Protein AF-A0A1F8R3I8-F1 (afdb_monomer_lite)

Sequence (118 aa):
MQDLIERLAQNREALRALVASVPPDKTEAVLGPGNWTIREMLAHLVSAEWSKRYIAKIVVNRPGYQFKPVDRDKWNQDEVAKRADKSLDTLWQDWEAERAQTIEFVQKLTPEQAAHTA

Structure (mmCIF, N/CA/C/O backbone):
data_AF-A0A1F8R3I8-F1
#
_entry.id   AF-A0A1F8R3I8-F1
#
loop_
_atom_site.group_PDB
_atom_site.id
_atom_site.type_symbol
_atom_site.label_atom_id
_atom_site.label_alt_id
_atom_site.label_comp_id
_atom_site.label_asym_id
_atom_site.label_entity_id
_atom_site.label_seq_id
_atom_site.pdbx_PDB_ins_code
_atom_site.Cartn_x
_atom_site.Cartn_y
_atom_site.Cartn_z
_atom_site.occupancy
_atom_site.B_iso_or_equiv
_atom_site.auth_seq_id
_atom_site.auth_comp_id
_atom_site.auth_asym_id
_atom_site.auth_atom_id
_atom_site.pdbx_PDB_model_num
ATOM 1 N N . MET A 1 1 ? -13.503 12.125 8.545 1.00 84.81 1 MET A N 1
ATOM 2 C CA . MET A 1 1 ? -13.289 10.891 7.752 1.00 84.81 1 MET A CA 1
ATOM 3 C C . MET A 1 1 ? -13.453 11.106 6.257 1.00 84.81 1 MET A C 1
ATOM 5 O O . MET A 1 1 ? -12.640 10.570 5.521 1.00 84.81 1 MET A O 1
ATOM 9 N N . GLN A 1 2 ? -14.432 11.904 5.811 1.00 86.50 2 GLN A N 1
ATOM 10 C CA . GLN A 1 2 ? -14.617 12.221 4.388 1.00 86.50 2 GLN A CA 1
ATOM 11 C C . GLN A 1 2 ? -13.343 12.779 3.722 1.00 86.50 2 GLN A C 1
ATOM 13 O O . GLN A 1 2 ? -12.904 12.229 2.721 1.00 86.50 2 GLN A O 1
ATOM 18 N N . ASP A 1 3 ? -12.678 13.753 4.355 1.00 91.25 3 ASP A N 1
ATOM 19 C CA . ASP A 1 3 ? -11.379 14.279 3.898 1.00 91.25 3 ASP A CA 1
ATOM 20 C C . ASP A 1 3 ? -10.307 13.181 3.725 1.00 91.25 3 ASP A C 1
ATOM 22 O O . ASP A 1 3 ? -9.635 13.110 2.700 1.00 91.25 3 ASP A O 1
ATOM 26 N N . LEU A 1 4 ? -10.184 12.249 4.680 1.00 90.31 4 LEU A N 1
ATOM 27 C CA . LEU A 1 4 ? -9.232 11.138 4.571 1.00 90.31 4 LEU A CA 1
ATOM 28 C C . LEU A 1 4 ? -9.549 10.230 3.374 1.00 90.31 4 LEU A C 1
ATOM 30 O O . LEU A 1 4 ? -8.635 9.829 2.657 1.00 90.31 4 LEU A O 1
ATOM 34 N N . ILE A 1 5 ? -10.825 9.907 3.152 1.00 92.50 5 ILE A N 1
ATOM 35 C CA . ILE A 1 5 ? -11.262 9.081 2.016 1.00 92.50 5 ILE A CA 1
ATOM 36 C C . ILE A 1 5 ? -10.944 9.785 0.694 1.00 92.50 5 ILE A C 1
ATOM 38 O O . ILE A 1 5 ? -10.395 9.164 -0.217 1.00 92.50 5 ILE A O 1
ATOM 42 N N . GLU A 1 6 ? -11.234 11.082 0.603 1.00 93.69 6 GLU A N 1
ATOM 43 C CA . GLU A 1 6 ? -10.930 11.896 -0.575 1.00 93.69 6 GLU A CA 1
ATOM 44 C C . GLU A 1 6 ? -9.428 11.931 -0.851 1.00 93.69 6 GLU A C 1
ATOM 46 O O . GLU A 1 6 ? -9.008 11.660 -1.975 1.00 93.69 6 GLU A O 1
ATOM 51 N N . ARG A 1 7 ? -8.601 12.138 0.177 1.00 94.81 7 ARG A N 1
ATOM 52 C CA . ARG A 1 7 ? -7.137 12.108 0.050 1.00 94.81 7 ARG A CA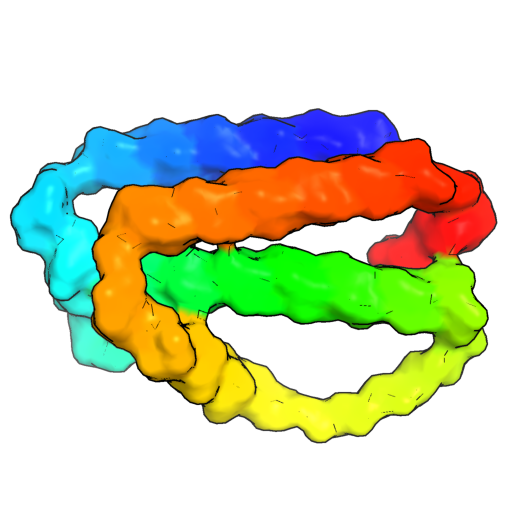 1
ATOM 53 C C . ARG A 1 7 ? -6.612 10.733 -0.368 1.00 94.81 7 ARG A C 1
ATOM 55 O O . ARG A 1 7 ? -5.701 10.652 -1.189 1.00 94.81 7 ARG A O 1
ATOM 62 N N . LEU A 1 8 ? -7.181 9.643 0.151 1.00 93.44 8 LEU A N 1
ATOM 63 C CA . LEU A 1 8 ? -6.825 8.274 -0.251 1.00 93.44 8 LEU A CA 1
ATOM 64 C C . LEU A 1 8 ? -7.154 8.000 -1.728 1.00 93.44 8 LEU A C 1
ATOM 66 O O . LEU A 1 8 ? -6.386 7.306 -2.403 1.00 93.44 8 LEU A O 1
ATOM 70 N N . ALA A 1 9 ? -8.264 8.545 -2.231 1.00 91.62 9 ALA A N 1
ATOM 71 C CA . ALA A 1 9 ? -8.645 8.452 -3.638 1.00 91.62 9 ALA A CA 1
ATOM 72 C C . ALA A 1 9 ? -7.766 9.344 -4.530 1.00 91.62 9 ALA A C 1
ATOM 74 O O . ALA A 1 9 ? -7.216 8.868 -5.519 1.00 91.62 9 ALA A O 1
ATOM 75 N N . GLN A 1 10 ? -7.553 10.606 -4.153 1.00 94.81 10 GLN A N 1
ATOM 76 C CA . GLN A 1 10 ? -6.719 11.553 -4.903 1.00 94.81 10 GLN A CA 1
ATOM 77 C C . GLN A 1 10 ? -5.269 11.075 -5.015 1.00 94.81 10 GLN A C 1
ATOM 79 O O . GLN A 1 10 ? -4.696 11.084 -6.102 1.00 94.81 10 GLN A O 1
ATOM 84 N N . ASN A 1 11 ? -4.686 10.580 -3.918 1.00 94.81 11 ASN A N 1
ATOM 85 C CA . ASN A 1 11 ? -3.319 10.060 -3.929 1.00 94.81 11 ASN A CA 1
ATOM 86 C C . ASN A 1 11 ? -3.185 8.785 -4.773 1.00 94.81 11 ASN A C 1
ATOM 88 O O . ASN A 1 11 ? -2.111 8.533 -5.317 1.00 94.81 11 ASN A O 1
ATOM 92 N N . ARG A 1 12 ? -4.256 7.984 -4.899 1.00 93.88 12 ARG A N 1
ATOM 93 C CA . ARG A 1 12 ? -4.284 6.838 -5.821 1.00 93.88 12 ARG A CA 1
ATOM 94 C C . ARG A 1 12 ? -4.095 7.304 -7.259 1.00 93.88 12 ARG A C 1
ATOM 96 O O . ARG A 1 12 ? -3.183 6.833 -7.933 1.00 93.88 12 ARG A O 1
ATOM 103 N N . GLU A 1 13 ? -4.922 8.251 -7.691 1.00 94.75 13 GLU A N 1
ATOM 104 C CA . GLU A 1 13 ? -4.868 8.790 -9.051 1.00 94.75 13 GLU A CA 1
ATOM 105 C C . GLU A 1 13 ? -3.545 9.508 -9.324 1.00 94.75 13 GLU A C 1
ATOM 107 O O . GLU A 1 13 ? -2.936 9.305 -10.372 1.00 94.75 13 GLU A O 1
ATOM 112 N N . ALA A 1 14 ? -3.047 10.283 -8.356 1.00 95.62 14 ALA A N 1
ATOM 113 C CA . ALA A 1 14 ? -1.771 10.979 -8.481 1.00 95.62 14 ALA A CA 1
ATOM 114 C C . ALA A 1 14 ? -0.593 10.006 -8.644 1.00 95.62 14 ALA A C 1
ATOM 116 O O . ALA A 1 14 ? 0.251 10.213 -9.517 1.00 95.62 14 ALA A O 1
ATOM 117 N N . LEU A 1 15 ? -0.543 8.923 -7.856 1.00 94.38 15 LEU A N 1
ATOM 118 C CA . LEU A 1 15 ? 0.510 7.914 -7.997 1.00 94.38 15 LEU A CA 1
ATOM 119 C C . LEU A 1 15 ? 0.420 7.203 -9.350 1.00 94.38 15 LEU A C 1
ATOM 121 O O . LEU A 1 15 ? 1.441 7.003 -10.007 1.00 94.38 15 LEU A O 1
ATOM 125 N N . ARG A 1 16 ? -0.795 6.849 -9.781 1.00 92.31 16 ARG A N 1
ATOM 126 C CA . ARG A 1 16 ? -1.026 6.196 -11.074 1.00 92.31 16 ARG A CA 1
ATOM 127 C C . ARG A 1 16 ? -0.574 7.083 -12.233 1.00 92.31 16 ARG A C 1
ATOM 129 O O . ARG A 1 16 ? 0.147 6.613 -13.108 1.00 92.31 16 ARG A O 1
ATOM 136 N N . ALA A 1 17 ? -0.934 8.366 -12.207 1.00 94.12 17 ALA A N 1
ATOM 137 C CA . ALA A 1 17 ? -0.508 9.343 -13.206 1.00 94.12 17 ALA A CA 1
ATOM 138 C C . ALA A 1 17 ? 1.017 9.535 -13.214 1.00 94.12 17 ALA A C 1
ATOM 140 O O . ALA A 1 17 ? 1.628 9.570 -14.282 1.00 94.12 17 ALA A O 1
ATOM 141 N N . LEU A 1 18 ? 1.642 9.602 -12.034 1.00 93.12 18 LEU A N 1
ATOM 142 C CA . LEU A 1 18 ? 3.093 9.722 -11.909 1.00 93.12 18 LEU A CA 1
ATOM 143 C C . LEU A 1 18 ? 3.808 8.514 -12.520 1.00 93.12 18 LEU A C 1
ATOM 145 O O . LEU A 1 18 ? 4.700 8.693 -13.343 1.00 93.12 18 LEU A O 1
ATOM 149 N N . VAL A 1 19 ? 3.410 7.290 -12.171 1.00 90.12 19 VAL A N 1
ATOM 150 C CA . VAL A 1 19 ? 4.047 6.078 -12.711 1.00 90.12 19 VAL A CA 1
ATOM 151 C C . VAL A 1 19 ? 3.795 5.931 -14.211 1.00 90.12 19 VAL A C 1
ATOM 153 O O . VAL A 1 19 ? 4.713 5.568 -14.936 1.00 90.12 19 VAL A O 1
ATOM 156 N N . ALA A 1 20 ? 2.607 6.292 -14.702 1.00 89.12 20 ALA A N 1
ATOM 157 C CA . ALA A 1 20 ? 2.312 6.300 -16.137 1.00 89.12 20 ALA A CA 1
ATOM 158 C C . ALA A 1 20 ? 3.165 7.310 -16.929 1.00 89.12 20 ALA A C 1
ATOM 160 O O . ALA A 1 20 ? 3.342 7.146 -18.134 1.00 89.12 20 ALA A O 1
ATOM 161 N N . SER A 1 21 ? 3.704 8.341 -16.269 1.00 92.12 21 SER A N 1
ATOM 162 C CA . SER A 1 21 ? 4.634 9.291 -16.895 1.00 92.12 21 SER A CA 1
ATOM 163 C C . SER A 1 21 ? 6.069 8.760 -17.014 1.00 92.12 21 SER A C 1
ATOM 165 O O . SER A 1 21 ? 6.891 9.367 -17.702 1.00 92.12 21 SER A O 1
ATOM 167 N N . VAL A 1 22 ? 6.385 7.634 -16.362 1.00 89.88 22 VAL A N 1
ATOM 168 C CA . VAL A 1 22 ? 7.713 7.017 -16.405 1.00 89.88 22 VAL A CA 1
ATOM 169 C C . VAL A 1 22 ? 7.828 6.116 -17.642 1.00 89.88 22 VAL A C 1
ATOM 171 O O . VAL A 1 22 ? 6.960 5.270 -17.857 1.00 89.88 22 VAL A O 1
ATOM 174 N N . PRO A 1 23 ? 8.901 6.240 -18.449 1.00 88.25 23 PRO A N 1
ATOM 175 C CA . PRO A 1 23 ? 9.132 5.340 -19.573 1.00 88.25 23 PRO A CA 1
ATOM 176 C C . PRO A 1 23 ? 9.174 3.863 -19.132 1.00 88.25 23 PRO A C 1
ATOM 178 O O . PRO A 1 23 ? 9.813 3.559 -18.120 1.00 88.25 23 PRO A O 1
ATOM 181 N N . PRO A 1 24 ? 8.551 2.926 -19.876 1.00 81.06 24 PRO A N 1
ATOM 182 C CA . PRO A 1 24 ? 8.494 1.515 -19.483 1.00 81.06 24 PRO A CA 1
ATOM 183 C C . PRO A 1 24 ? 9.865 0.860 -19.261 1.00 81.06 24 PRO A C 1
ATOM 185 O O . PRO A 1 24 ? 10.008 -0.003 -18.404 1.00 81.06 24 PRO A O 1
ATOM 188 N N . ASP A 1 25 ? 10.908 1.295 -19.974 1.00 82.50 25 ASP A N 1
ATOM 189 C CA . ASP A 1 25 ? 12.278 0.794 -19.795 1.00 82.50 25 ASP A CA 1
ATOM 190 C C . ASP A 1 25 ? 12.926 1.241 -18.468 1.00 82.50 25 ASP A C 1
ATOM 192 O O . ASP A 1 25 ? 14.016 0.783 -18.123 1.00 82.50 25 ASP A O 1
ATOM 196 N N . LYS A 1 26 ? 12.274 2.140 -17.718 1.00 85.06 26 LYS A N 1
ATOM 197 C CA . LYS A 1 26 ? 12.743 2.667 -16.429 1.00 85.06 26 LYS A CA 1
ATOM 198 C C . LYS A 1 26 ? 11.991 2.117 -15.221 1.00 85.06 26 LYS A C 1
ATOM 200 O O . LYS A 1 26 ? 12.429 2.367 -14.102 1.00 85.06 26 LYS A O 1
ATOM 205 N N . THR A 1 27 ? 10.910 1.356 -15.393 1.00 80.69 27 THR A N 1
ATOM 206 C CA . THR A 1 27 ? 10.127 0.845 -14.249 1.00 80.69 27 THR A CA 1
ATOM 207 C C . THR A 1 27 ? 10.877 -0.210 -13.435 1.00 80.69 27 THR A C 1
ATOM 209 O O . THR A 1 27 ? 10.717 -0.280 -12.216 1.00 80.69 27 THR A O 1
ATOM 212 N N . GLU A 1 28 ? 11.753 -0.968 -14.094 1.00 83.81 28 GLU A N 1
ATOM 213 C CA . GLU A 1 28 ? 12.655 -1.951 -13.474 1.00 83.81 28 GLU A CA 1
ATOM 214 C C . GLU A 1 28 ? 14.058 -1.381 -13.198 1.00 83.81 28 GLU A C 1
ATOM 216 O O . GLU A 1 28 ? 14.942 -2.086 -12.716 1.00 83.81 28 GLU A O 1
ATOM 221 N N . ALA A 1 29 ? 14.299 -0.103 -13.510 1.00 85.69 29 ALA A N 1
ATOM 222 C CA . ALA A 1 29 ? 15.604 0.506 -13.301 1.00 85.69 29 ALA A CA 1
ATOM 223 C C . ALA A 1 29 ? 15.783 0.913 -11.834 1.00 85.69 29 ALA A C 1
ATOM 225 O O . ALA A 1 29 ? 14.961 1.622 -11.252 1.00 85.69 29 ALA A O 1
ATOM 226 N N . VAL A 1 30 ? 16.907 0.506 -11.249 1.00 83.38 30 VAL A N 1
ATOM 227 C CA . VAL A 1 30 ? 17.333 0.973 -9.929 1.00 83.38 30 VAL A CA 1
ATOM 228 C C . VAL A 1 30 ? 17.923 2.378 -10.075 1.00 83.38 30 VAL A C 1
ATOM 230 O O . VAL A 1 30 ? 18.951 2.566 -10.727 1.00 83.38 30 VAL A O 1
ATOM 233 N N . LEU A 1 31 ? 17.292 3.380 -9.454 1.00 78.38 31 LEU A N 1
ATOM 234 C CA . LEU A 1 31 ? 17.701 4.792 -9.528 1.00 78.38 31 LEU A CA 1
ATOM 235 C C . LEU A 1 31 ? 18.870 5.129 -8.577 1.00 78.38 31 LEU A C 1
ATOM 237 O O . LEU A 1 31 ? 18.843 6.148 -7.891 1.00 78.38 31 LEU A O 1
ATOM 241 N N . GLY A 1 32 ? 19.885 4.265 -8.505 1.00 80.25 32 GLY A N 1
ATOM 242 C CA . GLY A 1 32 ? 21.087 4.434 -7.678 1.00 80.25 32 GLY A CA 1
ATOM 243 C C . GLY A 1 32 ? 21.306 3.318 -6.642 1.00 80.25 32 GLY A C 1
ATOM 244 O O . GLY A 1 32 ? 20.373 2.588 -6.315 1.00 80.25 32 GLY A O 1
ATOM 245 N N . PRO A 1 33 ? 22.534 3.149 -6.116 1.00 80.56 33 PRO A N 1
ATOM 246 C CA . PRO A 1 33 ? 22.852 2.063 -5.189 1.00 80.56 33 PRO A CA 1
ATOM 247 C C . PRO A 1 33 ? 21.956 2.071 -3.945 1.00 80.56 33 PRO A C 1
ATOM 249 O O . PRO A 1 33 ? 21.842 3.088 -3.268 1.00 80.56 33 PRO A O 1
AT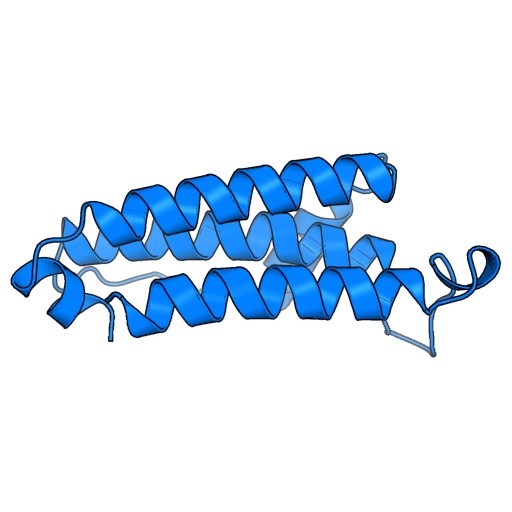OM 252 N N . GLY A 1 34 ? 21.339 0.927 -3.640 1.00 83.06 34 GLY A N 1
ATOM 253 C CA . GLY A 1 34 ? 20.457 0.765 -2.478 1.00 83.06 34 GLY A CA 1
ATOM 254 C C . GLY A 1 34 ? 19.026 1.279 -2.666 1.00 83.06 34 GLY A C 1
ATOM 255 O O . GLY A 1 34 ? 18.212 1.094 -1.765 1.00 83.06 34 GLY A O 1
ATOM 256 N N . ASN A 1 35 ? 18.698 1.875 -3.817 1.00 89.31 35 ASN A N 1
ATOM 257 C CA . ASN A 1 35 ? 17.335 2.299 -4.117 1.00 89.31 35 ASN A CA 1
ATOM 258 C C . ASN A 1 35 ? 16.479 1.138 -4.623 1.00 89.31 35 ASN A C 1
ATOM 260 O O . ASN A 1 35 ? 16.970 0.185 -5.226 1.00 89.31 35 ASN A O 1
ATOM 264 N N . TRP A 1 36 ? 15.176 1.262 -4.404 1.00 92.69 36 TRP A N 1
ATOM 265 C CA . TRP A 1 36 ? 14.185 0.369 -4.983 1.00 92.69 36 TRP A CA 1
ATOM 266 C C . TRP A 1 36 ? 13.848 0.775 -6.415 1.00 92.69 36 TRP A C 1
ATOM 268 O O . TRP A 1 36 ? 13.824 1.959 -6.765 1.00 92.69 36 TRP A O 1
ATOM 278 N N . THR A 1 37 ? 13.543 -0.224 -7.232 1.00 93.19 37 THR A N 1
ATOM 279 C CA . THR A 1 37 ? 12.819 -0.050 -8.496 1.00 93.19 37 THR A CA 1
ATOM 280 C C . THR A 1 37 ? 11.386 0.429 -8.236 1.00 93.19 37 THR A C 1
ATOM 282 O O . THR A 1 37 ? 10.858 0.314 -7.124 1.00 93.19 37 THR A O 1
ATOM 285 N N . ILE A 1 38 ? 10.700 0.926 -9.271 1.00 92.94 38 ILE A N 1
ATOM 286 C CA . ILE A 1 38 ? 9.275 1.286 -9.154 1.00 92.94 38 ILE A CA 1
ATOM 287 C C . ILE A 1 38 ? 8.440 0.046 -8.817 1.00 92.94 38 ILE A C 1
ATOM 289 O O . ILE A 1 38 ? 7.523 0.130 -7.998 1.00 92.94 38 ILE A O 1
ATOM 293 N N . ARG A 1 39 ? 8.792 -1.113 -9.384 1.00 93.44 39 ARG A N 1
ATOM 294 C CA . ARG A 1 39 ? 8.154 -2.396 -9.070 1.00 93.44 39 ARG A CA 1
ATOM 295 C C . ARG A 1 39 ? 8.282 -2.749 -7.587 1.00 93.44 39 ARG A C 1
ATOM 297 O O . ARG A 1 39 ? 7.285 -3.074 -6.948 1.00 93.44 39 ARG A O 1
ATOM 304 N N . GLU A 1 40 ? 9.479 -2.651 -7.016 1.00 95.38 40 GLU A N 1
ATOM 305 C CA . GLU A 1 40 ? 9.709 -2.927 -5.589 1.00 95.38 40 GLU A CA 1
ATOM 306 C C . GLU A 1 40 ? 8.992 -1.926 -4.685 1.00 95.38 40 GLU A C 1
ATOM 308 O O . GLU A 1 40 ? 8.404 -2.317 -3.675 1.00 95.38 40 GLU A O 1
ATOM 313 N N . MET A 1 41 ? 8.962 -0.650 -5.073 1.00 95.31 41 MET A N 1
ATOM 314 C CA . MET A 1 41 ? 8.203 0.361 -4.345 1.00 95.31 41 MET A CA 1
ATOM 315 C C . MET A 1 41 ? 6.702 0.058 -4.359 1.00 95.31 41 MET A C 1
ATOM 317 O O . MET A 1 41 ? 6.050 0.155 -3.321 1.00 95.31 41 MET A O 1
ATOM 321 N N . LEU A 1 42 ? 6.150 -0.386 -5.490 1.00 95.69 42 LEU A N 1
ATOM 322 C CA . LEU A 1 42 ? 4.749 -0.792 -5.561 1.00 95.69 42 LEU A CA 1
ATOM 323 C C . LEU A 1 42 ? 4.479 -2.065 -4.743 1.00 95.69 42 LEU A C 1
ATOM 325 O O . LEU A 1 42 ? 3.487 -2.125 -4.019 1.00 95.69 42 LEU A O 1
ATOM 329 N N . ALA A 1 43 ? 5.390 -3.043 -4.764 1.00 97.12 43 ALA A N 1
ATOM 330 C CA . ALA A 1 43 ? 5.312 -4.228 -3.907 1.00 97.12 43 ALA A CA 1
ATOM 331 C C . ALA A 1 43 ? 5.293 -3.872 -2.412 1.00 97.12 43 ALA A C 1
ATOM 333 O O . ALA A 1 43 ? 4.508 -4.449 -1.653 1.00 97.12 43 ALA A O 1
ATOM 334 N N . HIS A 1 44 ? 6.102 -2.895 -1.998 1.00 97.62 44 HIS A N 1
ATOM 335 C CA . HIS A 1 44 ? 6.057 -2.346 -0.647 1.00 97.62 44 HIS A CA 1
ATOM 336 C C . HIS A 1 44 ? 4.726 -1.648 -0.351 1.00 97.62 44 HIS A C 1
ATOM 338 O O . HIS A 1 44 ? 4.164 -1.839 0.723 1.00 97.62 44 HIS A O 1
ATOM 344 N N . LEU A 1 45 ? 4.185 -0.864 -1.286 1.00 97.50 45 LEU A N 1
ATOM 345 C CA . LEU A 1 45 ? 2.911 -0.174 -1.075 1.00 97.50 45 LEU A CA 1
ATOM 346 C C . LEU A 1 45 ? 1.748 -1.148 -0.848 1.00 97.50 45 LEU A C 1
ATOM 348 O O . LEU A 1 45 ? 0.898 -0.871 -0.002 1.00 97.50 45 LEU A O 1
ATOM 352 N N . VAL A 1 46 ? 1.731 -2.299 -1.531 1.00 98.19 46 VAL A N 1
ATOM 353 C CA . VAL A 1 46 ? 0.745 -3.369 -1.286 1.00 98.19 46 VAL A CA 1
ATOM 354 C C . VAL A 1 46 ? 0.793 -3.830 0.176 1.00 98.19 46 VAL A C 1
ATOM 356 O O . VAL A 1 46 ? -0.231 -3.849 0.861 1.00 98.19 46 VAL A O 1
ATOM 359 N N . SER A 1 47 ? 1.975 -4.191 0.686 1.00 97.81 47 SER A N 1
ATOM 360 C CA . SER A 1 47 ? 2.109 -4.689 2.063 1.00 97.81 47 SER A CA 1
ATOM 361 C C . SER A 1 47 ? 1.920 -3.586 3.108 1.00 97.81 47 SER A C 1
ATOM 363 O O . SER A 1 47 ? 1.334 -3.825 4.170 1.00 97.81 47 SER A O 1
ATOM 365 N N . ALA A 1 48 ? 2.365 -2.365 2.814 1.00 97.19 48 ALA A N 1
ATOM 366 C CA . ALA A 1 48 ? 2.185 -1.207 3.674 1.00 97.19 48 ALA A CA 1
ATOM 367 C C . ALA A 1 48 ? 0.695 -0.903 3.873 1.00 97.19 48 ALA A C 1
ATOM 369 O O . ALA A 1 48 ? 0.247 -0.822 5.015 1.00 97.19 48 ALA A O 1
ATOM 370 N N . GLU A 1 49 ? -0.089 -0.816 2.798 1.00 97.00 49 GLU A N 1
ATOM 371 C CA . GLU A 1 49 ? -1.529 -0.539 2.865 1.00 97.00 49 GLU A CA 1
ATOM 372 C C . GLU A 1 49 ? -2.263 -1.601 3.704 1.00 97.00 49 GLU A C 1
ATOM 374 O O . GLU A 1 49 ? -2.973 -1.268 4.661 1.00 97.00 49 GLU A O 1
ATOM 379 N N . TRP A 1 50 ? -1.998 -2.883 3.428 1.00 97.75 50 TRP A N 1
ATOM 380 C CA . TRP A 1 50 ? -2.539 -4.002 4.200 1.00 97.75 50 TRP A CA 1
ATOM 381 C C . TRP A 1 50 ? -2.183 -3.907 5.692 1.00 97.75 50 TRP A C 1
ATOM 383 O O . TRP A 1 50 ? -3.059 -3.971 6.562 1.00 97.75 50 TRP A O 1
ATOM 393 N N . SER A 1 51 ? -0.896 -3.728 6.005 1.00 96.69 51 SER A N 1
ATOM 394 C CA . SER A 1 51 ? -0.405 -3.742 7.388 1.00 96.69 51 SER A CA 1
ATOM 395 C C . SER A 1 51 ? -0.937 -2.562 8.198 1.00 96.69 51 SER A C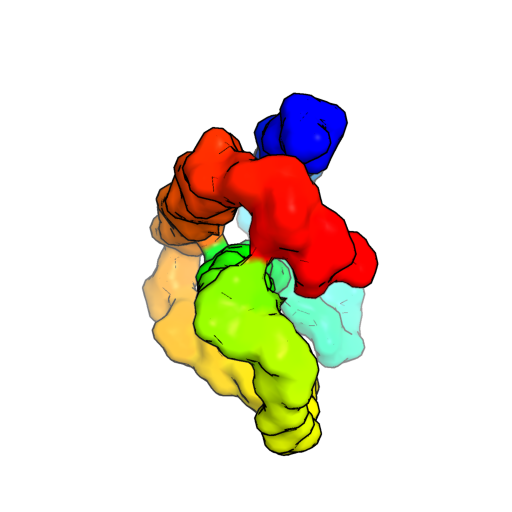 1
ATOM 397 O O . SER A 1 51 ? -1.298 -2.731 9.364 1.00 96.69 51 SER A O 1
ATOM 399 N N . LYS A 1 52 ? -1.060 -1.375 7.589 1.00 94.88 52 LYS A N 1
ATOM 400 C CA . LYS A 1 52 ? -1.651 -0.202 8.242 1.00 94.88 52 LYS A CA 1
ATOM 401 C C . LYS A 1 52 ? -3.127 -0.411 8.524 1.00 94.88 52 LYS A C 1
ATOM 403 O O . LYS A 1 52 ? -3.559 -0.134 9.644 1.00 94.88 52 LYS A O 1
ATOM 408 N N . ARG A 1 53 ? -3.883 -0.981 7.580 1.00 96.06 53 ARG A N 1
ATOM 409 C CA . ARG A 1 53 ? -5.282 -1.349 7.832 1.00 96.06 53 ARG A CA 1
ATOM 410 C C . ARG A 1 53 ? -5.400 -2.388 8.948 1.00 96.06 53 ARG A C 1
ATOM 412 O O . ARG A 1 53 ? -6.282 -2.272 9.795 1.00 96.06 53 ARG A O 1
ATOM 419 N N . TYR A 1 54 ? -4.515 -3.383 8.989 1.00 96.06 54 TYR A N 1
ATOM 420 C CA . TYR A 1 54 ? -4.494 -4.391 10.051 1.00 96.06 54 TYR A CA 1
ATOM 421 C C . TYR A 1 54 ? -4.203 -3.784 11.433 1.00 96.06 54 TYR A C 1
ATOM 423 O O . TYR A 1 54 ? -4.923 -4.059 12.394 1.00 96.06 54 TYR A O 1
ATOM 431 N N . ILE A 1 55 ? -3.202 -2.906 11.531 1.00 94.94 55 ILE A N 1
ATOM 432 C CA . ILE A 1 55 ? -2.881 -2.182 12.769 1.00 94.94 55 ILE A CA 1
ATOM 433 C C . ILE A 1 55 ? -4.064 -1.316 13.205 1.00 94.94 55 ILE A C 1
ATOM 435 O O . ILE A 1 55 ? -4.463 -1.382 14.366 1.00 94.94 55 ILE A O 1
ATOM 439 N N . ALA A 1 56 ? -4.673 -0.567 12.283 1.00 94.50 56 ALA A N 1
ATOM 440 C CA . ALA A 1 56 ? -5.839 0.255 12.588 1.00 94.50 56 ALA A CA 1
ATOM 441 C C . ALA A 1 56 ? -6.999 -0.594 13.129 1.00 94.50 56 ALA A C 1
ATOM 443 O O . ALA A 1 56 ? -7.586 -0.241 14.148 1.00 94.50 56 ALA A O 1
ATOM 444 N N . LYS A 1 57 ? -7.268 -1.766 12.531 1.00 95.81 57 LYS A N 1
ATOM 445 C CA . LYS A 1 57 ? -8.253 -2.731 13.051 1.00 95.81 57 LYS A CA 1
ATOM 446 C C . LYS A 1 57 ? -7.945 -3.170 14.485 1.00 95.81 57 LYS A C 1
ATOM 448 O O . LYS A 1 57 ? -8.876 -3.323 15.269 1.00 95.81 57 LYS A O 1
ATOM 453 N N . ILE A 1 58 ? -6.679 -3.377 14.848 1.00 95.62 58 ILE 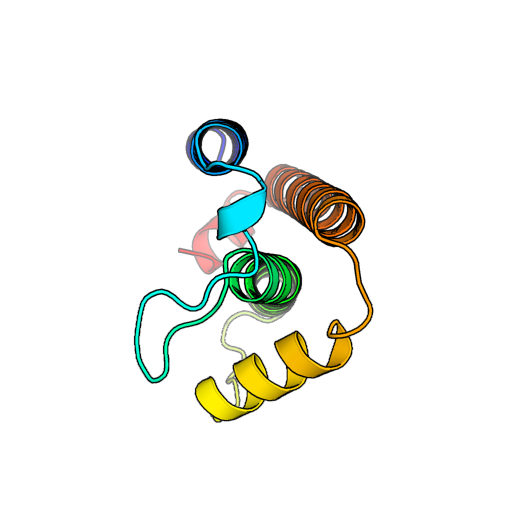A N 1
ATOM 454 C CA . ILE A 1 58 ? -6.311 -3.706 16.234 1.00 95.62 58 ILE A CA 1
ATOM 455 C C . ILE A 1 58 ? -6.609 -2.524 17.153 1.00 95.62 58 ILE A C 1
ATOM 457 O O . ILE A 1 58 ? -7.275 -2.712 18.165 1.00 95.62 58 ILE A O 1
ATOM 461 N N . VAL A 1 59 ? -6.154 -1.325 16.790 1.00 94.31 59 VAL A N 1
ATOM 462 C CA . VAL A 1 59 ? -6.284 -0.125 17.626 1.00 94.31 59 VAL A CA 1
A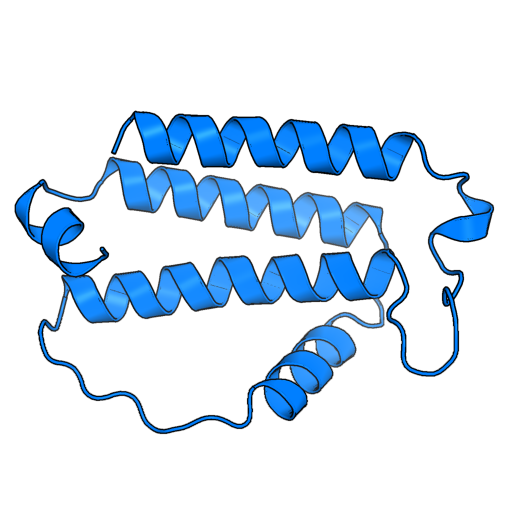TOM 463 C C . VAL A 1 59 ? -7.749 0.200 17.920 1.00 94.31 59 VAL A C 1
ATOM 465 O O . VAL A 1 59 ? -8.096 0.418 19.077 1.00 94.31 59 VAL A O 1
ATOM 468 N N . VAL A 1 60 ? -8.629 0.138 16.913 1.00 94.44 60 VAL A N 1
ATOM 469 C CA . VAL A 1 60 ? -10.059 0.447 17.104 1.00 94.44 60 VAL A CA 1
ATOM 470 C C . VAL A 1 60 ? -10.814 -0.607 17.916 1.00 94.44 60 VAL A C 1
ATOM 472 O O . VAL A 1 60 ? -11.826 -0.286 18.527 1.00 94.44 60 VAL A O 1
ATOM 475 N N . ASN A 1 61 ? -10.348 -1.862 17.932 1.00 92.06 61 ASN A N 1
ATOM 476 C CA . ASN A 1 61 ? -10.986 -2.947 18.693 1.00 92.06 61 ASN A CA 1
ATOM 477 C C . ASN A 1 61 ? -10.340 -3.183 20.065 1.00 92.06 61 ASN A C 1
ATOM 479 O O . ASN A 1 61 ? -10.909 -3.875 20.908 1.00 92.06 61 ASN A O 1
ATOM 483 N N . ARG A 1 62 ? -9.124 -2.676 20.276 1.00 93.69 62 ARG A N 1
ATOM 484 C CA . ARG A 1 62 ? -8.346 -2.830 21.508 1.00 93.69 62 ARG A CA 1
ATOM 485 C C . ARG A 1 62 ? -7.608 -1.524 21.822 1.00 93.69 62 ARG A C 1
ATOM 487 O O . ARG A 1 62 ? -6.379 -1.480 21.694 1.00 93.69 62 ARG A O 1
ATOM 494 N N . PRO A 1 63 ? -8.326 -0.465 22.234 1.00 88.19 63 PRO A N 1
ATOM 495 C CA . PRO A 1 63 ? -7.689 0.775 22.657 1.00 88.19 63 PRO A CA 1
ATOM 496 C C . PRO A 1 63 ? -6.620 0.504 23.726 1.00 88.19 63 PRO A C 1
ATOM 498 O O . PRO A 1 63 ? -6.842 -0.261 24.663 1.00 88.19 63 PRO A O 1
ATOM 501 N N . GLY A 1 64 ? -5.432 1.087 23.556 1.00 88.25 64 GLY A N 1
ATOM 502 C CA . GLY A 1 64 ? -4.294 0.879 24.461 1.00 88.25 64 GLY A CA 1
ATOM 503 C C . GLY A 1 64 ? -3.456 -0.382 24.202 1.00 88.25 64 GLY A C 1
ATOM 504 O O . GLY A 1 64 ? -2.524 -0.646 24.967 1.00 88.25 64 GLY A O 1
ATOM 505 N N . TYR A 1 65 ? -3.734 -1.147 23.137 1.00 93.94 65 TYR A N 1
ATOM 506 C CA . TYR A 1 65 ? -2.906 -2.293 22.751 1.00 93.94 65 TYR A CA 1
ATOM 507 C C . TYR A 1 65 ? -1.436 -1.892 22.553 1.00 93.94 65 TYR A C 1
ATOM 509 O O . TYR A 1 65 ? -1.120 -0.964 21.810 1.00 93.94 65 TYR A O 1
ATOM 517 N N . GLN A 1 66 ? -0.530 -2.630 23.198 1.00 94.38 66 GLN A N 1
ATOM 518 C CA . GLN A 1 66 ? 0.909 -2.397 23.117 1.00 94.38 66 GLN A CA 1
ATOM 519 C C . GLN A 1 66 ? 1.524 -3.270 22.023 1.00 94.38 66 GLN A C 1
ATOM 521 O O . GLN A 1 66 ? 1.546 -4.500 22.122 1.00 94.38 66 GLN A O 1
ATOM 526 N N . PHE A 1 67 ? 2.036 -2.633 20.973 1.00 92.75 67 PHE A N 1
ATOM 527 C CA . PHE A 1 67 ? 2.727 -3.329 19.894 1.00 92.75 67 PHE A CA 1
ATOM 528 C C . PHE A 1 67 ? 4.159 -3.666 20.299 1.00 92.75 67 PHE A C 1
ATOM 530 O O . PHE A 1 67 ? 4.863 -2.858 20.903 1.00 92.75 67 PHE A O 1
ATOM 537 N N . LYS A 1 68 ? 4.612 -4.860 19.916 1.00 94.06 68 LYS A N 1
ATOM 538 C CA . LYS A 1 68 ? 6.029 -5.203 20.019 1.00 94.06 68 LYS A CA 1
ATOM 539 C C . LYS A 1 68 ? 6.814 -4.437 18.948 1.00 94.06 68 LYS A C 1
ATOM 541 O O . LYS A 1 68 ? 6.312 -4.314 17.828 1.00 94.06 68 LYS A O 1
ATOM 546 N N . PRO A 1 69 ? 8.034 -3.967 19.251 1.00 92.31 69 PRO A N 1
ATOM 547 C CA . PRO A 1 69 ? 8.927 -3.433 18.234 1.00 92.31 69 PRO A CA 1
ATOM 548 C C . PRO A 1 69 ? 9.167 -4.462 17.126 1.00 92.31 69 PRO A C 1
ATOM 550 O O . PRO A 1 69 ? 9.341 -5.650 17.397 1.00 92.31 69 PRO A O 1
ATOM 553 N N . VAL A 1 70 ? 9.182 -3.989 15.884 1.00 92.38 70 VAL A N 1
ATOM 554 C CA . VAL A 1 70 ? 9.500 -4.782 14.694 1.00 92.38 70 VAL A CA 1
ATOM 555 C C . VAL A 1 70 ? 10.619 -4.068 13.953 1.00 92.38 70 VAL A C 1
ATOM 557 O O . VAL A 1 70 ? 10.586 -2.842 13.819 1.00 92.38 70 VAL A O 1
ATOM 560 N N . ASP A 1 71 ? 11.592 -4.830 13.462 1.00 96.62 71 ASP A N 1
ATOM 561 C CA . ASP A 1 71 ? 12.560 -4.331 12.490 1.00 96.62 71 ASP A CA 1
ATOM 562 C C . ASP A 1 71 ? 11.826 -4.041 11.173 1.00 96.62 71 ASP A C 1
ATOM 564 O O . ASP A 1 71 ? 11.456 -4.949 10.423 1.00 96.62 71 ASP A O 1
ATOM 568 N N . ARG A 1 72 ? 11.538 -2.758 10.942 1.00 93.81 72 ARG A N 1
ATOM 569 C CA . ARG A 1 72 ? 10.741 -2.310 9.796 1.00 93.81 72 ARG A CA 1
ATOM 570 C C . ARG A 1 72 ? 11.479 -2.510 8.483 1.00 93.81 72 ARG A C 1
ATOM 572 O O . ARG A 1 72 ? 10.827 -2.821 7.494 1.00 93.81 72 ARG A O 1
ATOM 579 N N . ASP A 1 73 ? 12.797 -2.357 8.478 1.00 95.12 73 ASP A N 1
ATOM 580 C CA . ASP A 1 73 ? 13.589 -2.471 7.257 1.00 95.12 73 ASP A CA 1
ATOM 581 C C . ASP A 1 73 ? 13.654 -3.928 6.827 1.00 95.12 73 ASP A C 1
ATOM 583 O O . ASP A 1 73 ? 13.352 -4.243 5.674 1.00 95.12 73 ASP A O 1
ATOM 587 N N . LYS A 1 74 ? 13.908 -4.831 7.780 1.00 96.69 74 LYS A N 1
ATOM 588 C CA . LYS A 1 74 ? 13.834 -6.264 7.512 1.00 96.69 74 LYS A CA 1
ATOM 589 C C . LYS A 1 74 ? 12.432 -6.697 7.081 1.00 96.69 74 LYS A C 1
ATOM 591 O O . LYS A 1 74 ? 12.298 -7.420 6.098 1.00 96.69 74 LYS A O 1
ATOM 596 N N . TRP A 1 75 ? 11.385 -6.244 7.771 1.00 96.75 75 TRP A N 1
ATOM 597 C CA . TRP A 1 75 ? 10.011 -6.586 7.392 1.00 96.75 75 TRP A CA 1
ATOM 598 C C . TRP A 1 75 ? 9.660 -6.080 5.985 1.00 96.75 75 TRP A C 1
ATOM 600 O O . TRP A 1 75 ? 9.089 -6.827 5.193 1.00 96.75 75 TRP A O 1
ATOM 610 N N . ASN A 1 76 ? 10.051 -4.849 5.642 1.00 96.75 76 ASN A N 1
ATOM 611 C CA . ASN A 1 76 ? 9.844 -4.280 4.311 1.00 96.75 76 ASN A CA 1
ATOM 612 C C . ASN A 1 76 ? 10.566 -5.095 3.232 1.00 96.75 76 ASN A C 1
ATOM 614 O O . ASN A 1 76 ? 9.957 -5.423 2.215 1.00 96.75 76 ASN A O 1
ATOM 618 N N . GLN A 1 77 ? 11.835 -5.448 3.461 1.00 96.69 77 GLN A N 1
ATOM 619 C CA . GLN A 1 77 ? 12.615 -6.283 2.544 1.00 96.69 77 GLN A CA 1
ATOM 620 C C . GLN A 1 77 ? 11.958 -7.652 2.340 1.00 96.69 77 GLN A C 1
ATOM 622 O O . GLN A 1 77 ? 11.776 -8.082 1.201 1.00 96.69 77 GLN A O 1
ATOM 627 N N . ASP A 1 78 ? 11.537 -8.304 3.426 1.00 97.88 78 ASP A N 1
ATOM 628 C CA . ASP A 1 78 ? 10.879 -9.610 3.370 1.00 97.88 78 ASP A CA 1
ATOM 629 C C . ASP A 1 78 ? 9.537 -9.528 2.607 1.00 97.88 78 ASP A C 1
ATOM 631 O O . ASP A 1 78 ? 9.210 -10.416 1.819 1.00 97.88 78 ASP A O 1
ATOM 635 N N . GLU A 1 79 ? 8.752 -8.461 2.791 1.00 97.88 79 GLU A N 1
ATOM 636 C CA . GLU A 1 79 ? 7.482 -8.260 2.079 1.00 97.88 79 GLU A CA 1
ATOM 637 C C . GLU A 1 79 ? 7.648 -7.963 0.586 1.00 97.88 79 GLU A C 1
ATOM 639 O O . GLU A 1 79 ? 6.834 -8.429 -0.221 1.00 97.88 79 GLU A O 1
ATOM 644 N N . VAL A 1 80 ? 8.684 -7.210 0.211 1.00 97.38 80 VAL A N 1
ATOM 645 C CA . VAL A 1 80 ? 9.040 -6.981 -1.195 1.00 97.38 80 VAL A CA 1
ATOM 646 C C . VAL A 1 80 ? 9.508 -8.292 -1.832 1.00 97.38 80 VAL A C 1
ATOM 648 O O . VAL A 1 80 ? 9.039 -8.647 -2.915 1.00 97.38 80 VAL A O 1
ATOM 651 N N . ALA A 1 81 ? 10.349 -9.065 -1.136 1.00 97.31 81 ALA A N 1
ATOM 652 C CA . ALA A 1 81 ? 10.859 -10.348 -1.619 1.00 97.31 81 ALA A CA 1
ATOM 653 C C . ALA A 1 81 ? 9.746 -11.381 -1.868 1.00 97.31 81 ALA A C 1
ATOM 655 O O . ALA A 1 81 ? 9.784 -12.094 -2.869 1.00 97.31 81 ALA A O 1
ATOM 656 N N . LYS A 1 82 ? 8.700 -11.416 -1.028 1.00 97.94 82 LYS A N 1
ATOM 657 C CA . LYS A 1 82 ? 7.506 -12.272 -1.229 1.00 97.94 82 LYS A CA 1
ATOM 658 C C . LYS A 1 82 ? 6.730 -11.985 -2.518 1.00 97.94 82 LYS A C 1
ATOM 660 O O . LYS A 1 82 ? 5.843 -12.756 -2.868 1.00 97.94 82 LYS A O 1
ATOM 665 N N . ARG A 1 83 ? 6.999 -10.855 -3.171 1.00 97.19 83 ARG A N 1
ATOM 666 C CA . ARG A 1 83 ? 6.331 -10.395 -4.395 1.00 97.19 83 ARG A CA 1
ATOM 667 C C . ARG A 1 83 ? 7.323 -10.229 -5.549 1.00 97.19 83 ARG A C 1
ATOM 669 O O . ARG A 1 83 ? 7.041 -9.507 -6.502 1.00 97.19 83 ARG A O 1
ATOM 676 N N . ALA A 1 84 ? 8.501 -10.849 -5.452 1.00 95.38 84 ALA A N 1
ATOM 677 C CA . ALA A 1 84 ? 9.556 -10.730 -6.456 1.00 95.38 84 ALA A CA 1
ATOM 678 C C . ALA A 1 84 ? 9.132 -11.254 -7.839 1.00 95.38 84 ALA A C 1
ATOM 680 O O . ALA A 1 84 ? 9.612 -10.752 -8.848 1.00 95.38 84 ALA A O 1
ATOM 681 N N . ASP A 1 85 ? 8.218 -12.222 -7.878 1.00 96.06 85 ASP A N 1
ATOM 682 C CA . ASP A 1 85 ? 7.678 -12.849 -9.087 1.00 96.06 85 ASP A CA 1
ATOM 683 C C . ASP A 1 85 ? 6.482 -12.099 -9.700 1.00 96.06 85 ASP A C 1
ATOM 685 O O . ASP A 1 85 ? 6.042 -12.428 -10.803 1.00 96.06 85 ASP A O 1
ATOM 689 N N . LYS A 1 86 ? 5.949 -11.082 -9.014 1.00 95.88 86 LYS A N 1
ATOM 690 C CA . LYS A 1 86 ? 4.785 -10.329 -9.487 1.00 95.88 86 LYS A CA 1
ATOM 691 C C . LYS A 1 86 ? 5.180 -9.251 -10.491 1.00 95.88 86 LYS A C 1
ATOM 693 O O . LYS A 1 86 ? 6.093 -8.459 -10.254 1.00 95.88 86 LYS A O 1
ATOM 698 N N . SER A 1 87 ? 4.416 -9.184 -11.581 1.00 93.81 87 SER A N 1
ATOM 699 C CA . SER A 1 87 ? 4.510 -8.099 -12.560 1.00 93.81 87 SER A CA 1
ATOM 700 C C . SER A 1 87 ? 4.056 -6.762 -11.965 1.00 93.81 87 SER A C 1
ATOM 702 O O . SER A 1 87 ? 3.269 -6.733 -11.014 1.00 93.81 87 SER A O 1
ATOM 704 N N . LEU A 1 88 ? 4.502 -5.651 -12.557 1.00 91.62 88 LEU A N 1
ATOM 705 C CA . LEU A 1 88 ? 4.060 -4.311 -12.162 1.00 91.62 88 LEU A CA 1
ATOM 706 C C . LEU A 1 88 ? 2.528 -4.164 -12.238 1.00 91.62 88 LEU A C 1
ATOM 708 O O . LEU A 1 88 ? 1.926 -3.613 -11.321 1.00 91.62 88 LEU A O 1
ATOM 712 N N . ASP A 1 89 ? 1.891 -4.717 -13.272 1.00 93.44 89 ASP A N 1
ATOM 713 C CA . ASP A 1 89 ? 0.431 -4.674 -13.442 1.00 93.44 89 ASP A CA 1
ATOM 714 C C . ASP A 1 89 ? -0.303 -5.462 -12.351 1.00 93.44 89 ASP A C 1
ATOM 716 O O . ASP A 1 89 ? -1.306 -4.999 -11.807 1.00 93.44 89 ASP A O 1
ATOM 720 N N . THR A 1 90 ? 0.213 -6.638 -11.982 1.00 96.81 90 THR A N 1
ATOM 721 C CA . THR A 1 90 ? -0.332 -7.426 -10.866 1.00 96.81 90 THR A CA 1
ATOM 722 C C . THR A 1 90 ? -0.209 -6.662 -9.551 1.00 96.81 90 THR A C 1
ATOM 724 O O . THR A 1 90 ? -1.159 -6.606 -8.776 1.00 96.81 90 THR A O 1
ATOM 727 N N . LEU A 1 91 ? 0.941 -6.032 -9.305 1.00 96.75 91 LEU A N 1
ATOM 728 C CA . LEU A 1 91 ? 1.165 -5.226 -8.106 1.00 96.75 91 LEU A CA 1
ATOM 729 C C . LEU A 1 91 ? 0.243 -4.002 -8.050 1.00 96.75 91 LEU A C 1
ATOM 731 O O . LEU A 1 91 ? -0.213 -3.633 -6.968 1.00 96.75 91 LEU A O 1
ATOM 735 N N . TRP A 1 92 ? -0.075 -3.406 -9.200 1.00 96.00 92 TRP A N 1
ATOM 736 C CA . TRP A 1 92 ? -1.062 -2.332 -9.300 1.00 96.00 92 TRP A CA 1
ATOM 737 C C . TRP A 1 92 ? -2.452 -2.796 -8.891 1.00 96.00 92 TRP A C 1
ATOM 739 O O . TRP A 1 92 ? -3.077 -2.164 -8.041 1.00 96.00 92 TRP A O 1
ATOM 749 N N . GLN A 1 93 ? -2.912 -3.915 -9.449 1.00 97.25 93 GLN A N 1
ATOM 750 C CA . GLN A 1 93 ? -4.216 -4.492 -9.116 1.00 97.25 93 GLN A CA 1
ATOM 751 C C . GLN A 1 93 ? -4.302 -4.858 -7.631 1.00 97.25 93 GLN A C 1
ATOM 753 O O . GLN A 1 93 ? -5.289 -4.531 -6.969 1.00 97.25 93 GLN A O 1
ATOM 758 N N . ASP A 1 94 ? -3.246 -5.470 -7.090 1.00 97.94 94 ASP A N 1
ATOM 759 C CA . ASP A 1 94 ? -3.155 -5.802 -5.669 1.00 97.94 94 ASP A CA 1
ATOM 760 C C . ASP A 1 94 ? -3.234 -4.540 -4.799 1.00 97.94 94 ASP A C 1
ATOM 762 O O . ASP A 1 94 ? -3.971 -4.503 -3.813 1.00 97.94 94 ASP A O 1
ATOM 766 N N . TRP A 1 95 ? -2.504 -3.480 -5.159 1.00 97.88 95 TRP A N 1
ATOM 767 C CA . TRP A 1 95 ? -2.511 -2.235 -4.393 1.00 97.88 95 TRP A CA 1
ATOM 768 C C . TRP A 1 95 ? -3.862 -1.524 -4.455 1.00 97.88 95 TRP A C 1
ATOM 770 O O . TRP A 1 95 ? -4.339 -1.014 -3.441 1.00 97.88 95 TRP A O 1
ATOM 780 N N . GLU A 1 96 ? -4.509 -1.507 -5.619 1.00 96.69 96 GLU A N 1
ATOM 781 C CA . GLU A 1 96 ? -5.847 -0.937 -5.780 1.00 96.69 96 GLU A CA 1
ATOM 782 C C . GLU A 1 96 ? -6.889 -1.707 -4.962 1.00 96.69 96 GLU A C 1
ATOM 784 O O . GLU A 1 96 ? -7.744 -1.086 -4.321 1.00 96.69 96 GLU A O 1
ATOM 789 N N . ALA A 1 97 ? -6.779 -3.036 -4.909 1.00 97.62 97 ALA A N 1
ATOM 790 C CA . ALA A 1 97 ? -7.618 -3.870 -4.057 1.00 97.62 97 ALA A CA 1
ATOM 791 C C . ALA A 1 97 ? -7.389 -3.568 -2.567 1.00 97.62 97 ALA A C 1
ATOM 793 O O . ALA A 1 97 ? -8.351 -3.411 -1.807 1.00 97.62 97 ALA A O 1
ATOM 794 N N . GLU A 1 98 ? -6.132 -3.416 -2.145 1.00 97.88 98 GLU A N 1
ATOM 795 C CA . GLU A 1 98 ? -5.800 -3.015 -0.778 1.00 97.88 98 GLU A CA 1
ATOM 796 C C . GLU A 1 98 ? -6.337 -1.615 -0.448 1.00 97.88 98 GLU A C 1
ATOM 798 O O . GLU A 1 98 ? -6.968 -1.417 0.592 1.00 97.88 98 GLU A O 1
ATOM 803 N N . ARG A 1 99 ? -6.197 -0.647 -1.355 1.00 96.94 99 ARG A N 1
ATOM 804 C CA . ARG A 1 99 ? -6.748 0.703 -1.183 1.00 96.94 99 ARG A CA 1
ATOM 805 C C . ARG A 1 99 ? -8.269 0.686 -1.050 1.00 96.94 99 ARG A C 1
ATOM 807 O O . ARG A 1 99 ? -8.808 1.376 -0.183 1.00 96.94 99 ARG A O 1
ATOM 814 N N . ALA A 1 100 ? -8.964 -0.091 -1.878 1.00 96.56 100 ALA A N 1
ATOM 815 C CA . ALA A 1 100 ? -10.418 -0.220 -1.809 1.00 96.56 100 ALA A CA 1
ATOM 816 C C . ALA A 1 100 ? -10.864 -0.766 -0.445 1.00 96.56 100 ALA A C 1
ATOM 818 O O . ALA A 1 100 ? -11.738 -0.183 0.198 1.00 96.56 100 ALA A O 1
ATOM 819 N N . GLN A 1 101 ? -10.196 -1.811 0.051 1.00 97.69 101 GLN A N 1
ATOM 820 C CA . GLN A 1 101 ? -10.471 -2.364 1.378 1.00 97.69 101 GLN A CA 1
ATOM 821 C C . GLN A 1 101 ? -10.148 -1.378 2.517 1.00 97.69 101 GLN A C 1
ATOM 823 O O . GLN A 1 101 ? -10.818 -1.385 3.552 1.00 97.69 101 GLN A O 1
ATOM 828 N N . THR A 1 102 ? -9.136 -0.518 2.362 1.00 96.50 102 THR A N 1
ATOM 829 C CA . THR A 1 102 ? -8.845 0.558 3.326 1.00 96.50 102 THR A CA 1
ATOM 830 C C . THR A 1 102 ? -9.932 1.615 3.346 1.00 96.50 102 THR A C 1
ATOM 832 O O . THR A 1 102 ? -10.385 1.985 4.428 1.00 96.50 102 THR A O 1
ATOM 835 N N . ILE A 1 103 ? -10.394 2.065 2.180 1.00 95.75 103 ILE A N 1
ATOM 836 C CA . ILE A 1 103 ? -11.496 3.028 2.088 1.00 95.75 103 ILE A CA 1
ATOM 837 C C . ILE A 1 103 ? -12.766 2.443 2.712 1.00 95.75 103 ILE A C 1
ATOM 839 O O . ILE A 1 103 ? -13.384 3.102 3.546 1.00 95.75 103 ILE A O 1
ATOM 843 N N . GLU A 1 104 ? -13.111 1.195 2.387 1.00 96.31 104 GLU A N 1
ATOM 844 C CA . GLU A 1 104 ? -14.277 0.516 2.958 1.00 96.31 104 GLU A CA 1
ATOM 845 C C . GLU A 1 104 ? -14.181 0.407 4.488 1.00 96.31 104 GLU A C 1
ATOM 847 O O . GLU A 1 104 ? -15.156 0.649 5.200 1.00 96.31 104 GLU A O 1
ATOM 852 N N . PHE A 1 105 ? -13.001 0.068 5.014 1.00 95.69 105 PHE A N 1
ATOM 853 C CA . PHE A 1 105 ? -12.769 0.039 6.455 1.00 95.69 105 PHE A CA 1
ATOM 854 C C . PHE A 1 105 ? -12.988 1.417 7.086 1.00 95.69 105 PHE A C 1
ATOM 856 O O . PHE A 1 105 ? -13.731 1.528 8.058 1.00 95.69 105 PHE A O 1
ATOM 863 N N . VAL A 1 106 ? -12.392 2.463 6.509 1.00 94.38 106 VAL A N 1
ATOM 864 C CA . VAL A 1 106 ? -12.502 3.842 7.001 1.00 94.38 106 VAL A CA 1
ATOM 865 C C . VAL A 1 106 ? -13.950 4.342 6.976 1.00 94.38 106 VAL A C 1
ATOM 867 O O . VAL A 1 106 ? -14.378 5.004 7.919 1.00 94.38 106 VAL A O 1
ATOM 870 N N . GLN A 1 107 ? -14.719 4.002 5.941 1.00 94.81 107 GLN A N 1
ATOM 871 C CA . GLN A 1 107 ? -16.137 4.362 5.819 1.00 94.81 107 GLN A CA 1
ATOM 872 C C . GLN A 1 107 ? -17.011 3.755 6.922 1.00 94.81 107 GLN A C 1
ATOM 874 O O . GLN A 1 107 ? -18.045 4.324 7.263 1.00 94.81 107 GLN A O 1
ATOM 879 N N . LYS A 1 108 ? -16.606 2.610 7.477 1.00 94.62 108 LYS A N 1
ATOM 880 C CA . LYS A 1 108 ? -17.349 1.893 8.522 1.00 94.62 108 LYS A CA 1
ATOM 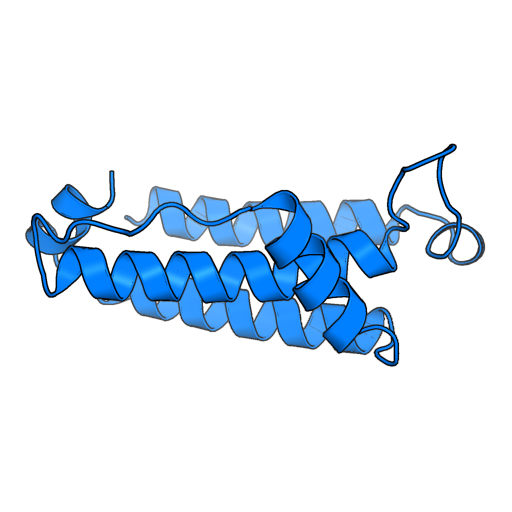881 C C . LYS A 1 108 ? -16.956 2.302 9.942 1.00 94.62 108 LYS A C 1
ATOM 883 O O . LYS A 1 108 ? -17.580 1.823 10.886 1.00 94.62 108 LYS A O 1
ATOM 888 N N . LEU A 1 109 ? -15.936 3.147 10.112 1.00 93.94 109 LEU A N 1
ATOM 889 C CA . LEU A 1 109 ? -15.518 3.606 11.436 1.00 93.94 109 LEU A CA 1
ATOM 890 C C . LEU A 1 109 ? -16.559 4.545 12.045 1.00 93.94 109 LEU A C 1
ATOM 892 O O . LEU A 1 109 ? -16.997 5.508 11.412 1.00 93.94 109 LEU A O 1
ATOM 896 N N . THR A 1 110 ? -16.901 4.306 13.310 1.00 91.75 110 THR A N 1
ATOM 897 C CA . THR A 1 110 ? -17.656 5.285 14.101 1.00 91.75 110 THR A CA 1
ATOM 898 C C . THR A 1 110 ? -16.768 6.489 14.448 1.00 91.75 110 THR A C 1
ATOM 900 O O . THR A 1 110 ? -15.538 6.371 14.436 1.00 91.75 110 THR A O 1
ATOM 903 N N . PRO A 1 111 ? -17.344 7.654 14.806 1.00 88.81 111 PRO A N 1
ATOM 904 C CA . PRO A 1 111 ? -16.556 8.806 15.251 1.00 88.81 111 PRO A CA 1
ATOM 905 C C . PRO A 1 111 ? -15.624 8.496 16.433 1.00 88.81 111 PRO A C 1
ATOM 907 O O . PRO A 1 111 ? -14.491 8.966 16.463 1.00 88.81 111 PRO A O 1
ATOM 910 N N . GLU A 1 112 ? -16.077 7.664 17.374 1.00 87.00 112 GLU A N 1
ATOM 911 C CA . GLU A 1 112 ? -15.282 7.217 18.524 1.00 87.00 112 GLU A CA 1
ATOM 912 C C . GLU A 1 112 ? -14.092 6.350 18.088 1.00 87.00 112 GLU A C 1
ATOM 914 O O . GLU A 1 112 ? -12.956 6.608 18.473 1.00 87.00 112 GLU A O 1
ATOM 919 N N . GLN A 1 113 ? -14.318 5.376 17.203 1.00 89.50 113 GLN A N 1
ATOM 920 C CA . GLN A 1 113 ? -13.238 4.543 16.668 1.00 89.50 113 GLN A CA 1
ATOM 921 C C . GLN A 1 113 ? -12.232 5.363 15.858 1.00 89.50 113 GLN A C 1
ATOM 923 O O . GLN A 1 113 ? -11.028 5.145 15.968 1.00 89.50 113 GLN A O 1
ATOM 928 N N . ALA A 1 114 ? -12.711 6.329 15.072 1.00 85.12 114 ALA A N 1
ATOM 929 C CA . ALA A 1 114 ? -11.855 7.228 14.310 1.00 85.12 114 ALA A CA 1
ATOM 930 C C . ALA A 1 114 ? -10.930 8.060 15.216 1.00 85.12 114 ALA A C 1
ATOM 932 O O . ALA A 1 114 ? -9.763 8.250 14.871 1.00 85.12 114 ALA A O 1
ATOM 933 N N . ALA A 1 115 ? -11.402 8.489 16.392 1.00 83.94 115 ALA A N 1
ATOM 934 C CA . ALA A 1 115 ? -10.595 9.243 17.355 1.00 83.94 115 ALA A CA 1
ATOM 935 C C . ALA A 1 115 ? -9.397 8.447 17.905 1.00 83.94 115 ALA A C 1
ATOM 937 O O . ALA A 1 115 ? -8.407 9.040 18.321 1.00 83.94 115 ALA A O 1
ATOM 938 N N . HIS A 1 116 ? -9.447 7.114 17.864 1.00 78.44 116 HIS A N 1
ATOM 939 C CA . HIS A 1 116 ? -8.329 6.254 18.260 1.00 78.44 116 HIS A CA 1
ATOM 940 C C . HIS A 1 116 ? -7.303 6.016 17.144 1.00 78.44 116 HIS A C 1
ATOM 942 O O . HIS A 1 116 ? -6.285 5.376 17.388 1.00 78.44 116 HIS A O 1
ATOM 948 N N . THR A 1 117 ? -7.559 6.497 15.924 1.00 68.50 117 THR A N 1
ATOM 949 C CA . THR A 1 117 ? -6.684 6.278 14.754 1.00 68.50 117 THR A CA 1
ATOM 950 C C . THR A 1 117 ? -5.840 7.492 14.355 1.00 68.50 117 THR A C 1
ATOM 952 O O . THR A 1 117 ? -5.071 7.378 13.400 1.00 68.50 117 THR A O 1
ATOM 955 N N . ALA A 1 118 ? -5.997 8.623 15.054 1.00 58.19 118 ALA A N 1
ATOM 956 C CA . ALA A 1 118 ? -5.301 9.889 14.801 1.00 58.19 118 ALA A CA 1
ATOM 957 C C . ALA A 1 118 ? -3.968 10.003 15.557 1.00 58.19 118 ALA A C 1
ATOM 959 O O . ALA A 1 118 ? -3.887 9.495 16.698 1.00 58.19 118 ALA A O 1
#

Secondary structure (DSSP, 8-state):
-HHHHHHHHHHHHHHHHHHHTS-GGGTT---STTPPPHHHHHHHHHHHHHHHHHHHHHHHHSTT--PPP--HHHHHHHHHHTTTT--HHHHHHHHHHHHHHHHHHHHT--HHHHHT--

Foldseek 3Di:
DVVVLVVLVVVLVVVVVVVVPDDPVQQCPAPDPPGDHVQLVLLLLLVVLQVLLVVLVCCLVPPPDDDDDDPPVVVSVVSSVVCVVPDSVRSSVSNVVSSVVSSVSVVPDDPVSVVSSD

pLDDT: mean 92.44, std 6.19, range [58.19, 98.19]

Radius of gyration: 16.0 Å; chains: 1; bounding box: 40×27×44 Å